Protein AF-A0A7S3Z6R1-F1 (afdb_monomer)

Nearest PDB structures (foldseek):
  6mok-assembly1_A-2  TM=9.493E-01  e=3.719E-07  synthetic construct
  1awc-assembly1_B  TM=8.906E-01  e=3.719E-07  Mus musculus
  5y4f-assembly1_A  TM=9.214E-01  e=1.696E-06  Homo sapiens
  6fpa-assembly1_A  TM=7.314E-01  e=9.445E-08  synthetic construct
  6moe-assembly2_B  TM=7.251E-01  e=9.918E-08  synthetic construct

Radius of gyration: 21.95 Å; Cα contacts (8 Å, |Δi|>4): 228; chains: 1; bounding box: 54×91×52 Å

Foldseek 3Di:
DDDDPPPDPPPPPPVQDLLSVLLVCLLVLVLVVNLVSCVVPVVSLADADPQQDGSLLNNLLNLNLSSNVSSVVSVRDQCRATPQGDGSLLSNQLNVSLSNNLVSVVSPHDQCRAGNVRDGSLNNHPDPRSNCSSVVSVVVVVPPPPPDDDDDDDDDD

InterPro domains:
  IPR002110 Ankyrin repeat [PF12796] (45-115)
  IPR002110 Ankyrin repeat [PR01415] (52-67)
  IPR002110 Ankyrin repeat [PR01415] (100-114)
  IPR002110 Ankyrin repeat [PS50088] (51-83)
  IPR002110 Ankyrin repeat [PS50088] (84-116)
  IPR002110 Ankyrin repeat [SM00248] (51-80)
  IPR002110 Ankyrin repeat [SM00248] (84-113)
  IPR036770 Ankyrin repeat-containing domain superfamily [G3DSA:1.25.40.20] (17-152)
  IPR036770 Ankyrin repeat-containing domain superfamily [SSF48403] (35-127)

Organism: NCBI:txid91324

Mean predicted aligned error: 11.68 Å

Structure (mmCIF, N/CA/C/O backbone):
data_AF-A0A7S3Z6R1-F1
#
_entry.id   AF-A0A7S3Z6R1-F1
#
loop_
_atom_site.group_PDB
_atom_site.id
_atom_site.type_symbol
_atom_site.label_atom_id
_atom_site.label_alt_id
_atom_site.label_comp_id
_atom_site.label_asym_id
_atom_site.label_entity_id
_atom_site.label_seq_id
_atom_site.pdbx_PDB_ins_code
_atom_site.Cartn_x
_atom_site.Cartn_y
_atom_site.Cartn_z
_atom_site.occupancy
_atom_site.B_iso_or_equiv
_atom_site.auth_seq_id
_atom_site.auth_comp_id
_atom_site.auth_asym_id
_atom_site.auth_atom_id
_atom_site.pdbx_PDB_model_num
ATOM 1 N N . ALA A 1 1 ? 31.152 42.045 11.353 1.00 38.72 1 ALA A N 1
ATOM 2 C CA . ALA A 1 1 ? 29.816 41.703 11.890 1.00 38.72 1 ALA A CA 1
ATOM 3 C C . ALA A 1 1 ? 29.234 40.550 11.060 1.00 38.72 1 ALA A C 1
ATOM 5 O O . ALA A 1 1 ? 29.631 40.436 9.908 1.00 38.72 1 ALA A O 1
ATOM 6 N N . PRO A 1 2 ? 28.439 39.645 11.654 1.00 49.38 2 PRO A N 1
ATOM 7 C CA . PRO A 1 2 ? 28.658 38.195 11.582 1.00 49.38 2 PRO A CA 1
ATOM 8 C C . PRO A 1 2 ? 27.683 37.442 10.657 1.00 49.38 2 PRO A C 1
ATOM 10 O O . PRO A 1 2 ? 26.566 37.893 10.434 1.00 49.38 2 PRO A O 1
ATOM 13 N N . LEU A 1 3 ? 28.069 36.242 10.210 1.00 40.84 3 LEU A N 1
ATOM 14 C CA . LEU A 1 3 ? 27.140 35.194 9.767 1.00 40.84 3 LEU A CA 1
ATOM 15 C C . LEU A 1 3 ? 27.305 34.003 10.713 1.00 40.84 3 LEU A C 1
ATOM 17 O O . LEU A 1 3 ? 28.142 33.126 10.511 1.00 40.84 3 LEU A O 1
ATOM 21 N N . GLY A 1 4 ? 26.551 34.034 11.811 1.00 43.25 4 GLY A N 1
ATOM 22 C CA . GLY A 1 4 ? 26.452 32.920 12.744 1.00 43.25 4 GLY A CA 1
ATOM 23 C C . GLY A 1 4 ? 25.598 31.810 12.139 1.00 43.25 4 GLY A C 1
ATOM 24 O O . GLY A 1 4 ? 24.382 31.948 12.043 1.00 43.25 4 GLY A O 1
ATOM 25 N N . LEU A 1 5 ? 26.235 30.705 11.749 1.00 43.41 5 LEU A N 1
ATOM 26 C CA . LEU A 1 5 ? 25.582 29.417 11.517 1.00 43.41 5 LEU A CA 1
ATOM 27 C C . LEU A 1 5 ? 25.092 28.869 12.864 1.00 43.41 5 LEU A C 1
ATOM 29 O O . LEU A 1 5 ? 25.789 28.131 13.554 1.00 43.41 5 LEU A O 1
ATOM 33 N N . GLY A 1 6 ? 23.885 29.271 13.255 1.00 40.28 6 GLY A N 1
ATOM 34 C CA . GLY A 1 6 ? 23.154 28.639 14.344 1.00 40.28 6 GLY A CA 1
ATOM 35 C C . GLY A 1 6 ? 22.566 27.313 13.869 1.00 40.28 6 GLY A C 1
ATOM 36 O O . GLY A 1 6 ? 21.505 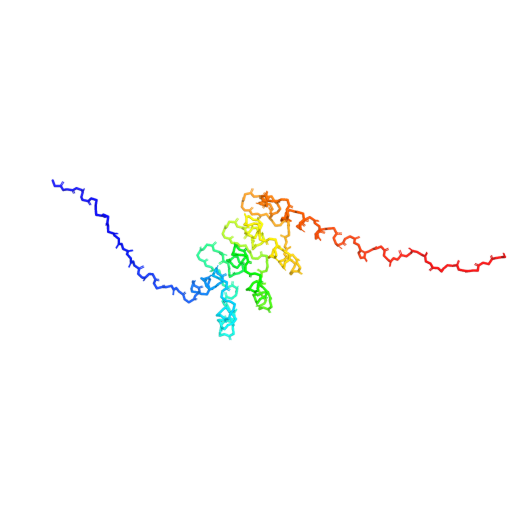27.295 13.251 1.00 40.28 6 GLY A O 1
ATOM 37 N N . PHE A 1 7 ? 23.235 26.201 14.176 1.00 43.81 7 PHE A N 1
ATOM 38 C CA . PHE A 1 7 ? 22.630 24.866 14.163 1.00 43.81 7 PHE A CA 1
ATOM 39 C C . PHE A 1 7 ? 21.642 24.776 15.339 1.00 43.81 7 PHE A C 1
ATOM 41 O O . PHE A 1 7 ? 21.938 24.247 16.407 1.00 43.81 7 PHE A O 1
ATOM 48 N N . GLY A 1 8 ? 20.469 25.382 15.169 1.00 37.25 8 GLY A N 1
ATOM 49 C CA . GLY A 1 8 ? 19.351 25.238 16.089 1.00 37.25 8 GLY A CA 1
ATOM 50 C C . GLY A 1 8 ? 18.619 23.935 15.798 1.00 37.25 8 GLY A C 1
ATOM 51 O O . GLY A 1 8 ? 17.875 23.850 14.824 1.00 37.25 8 GLY A O 1
ATOM 52 N N . MET A 1 9 ? 18.816 22.926 16.649 1.00 47.94 9 MET A N 1
ATOM 53 C CA . MET A 1 9 ? 17.895 21.797 16.792 1.00 47.94 9 MET A CA 1
ATOM 54 C C . MET A 1 9 ? 16.506 22.335 17.160 1.00 47.94 9 MET A C 1
ATOM 56 O O . MET A 1 9 ? 16.171 22.483 18.332 1.00 47.94 9 MET A O 1
ATOM 60 N N . ALA A 1 10 ? 15.675 22.627 16.164 1.00 41.94 10 ALA A N 1
ATOM 61 C CA . ALA A 1 10 ? 14.246 22.771 16.376 1.00 41.94 10 ALA A CA 1
ATOM 62 C C . ALA A 1 10 ? 13.645 21.363 16.426 1.00 41.94 10 ALA A C 1
ATOM 64 O O . ALA A 1 10 ? 13.130 20.850 15.432 1.00 41.94 10 ALA A O 1
ATOM 65 N N . SER A 1 11 ? 13.718 20.738 17.605 1.00 50.09 11 SER A N 1
ATOM 66 C CA . SER A 1 11 ? 12.824 19.644 17.995 1.00 50.09 11 SER A CA 1
ATOM 67 C C . SER A 1 11 ? 11.418 20.230 18.152 1.00 50.09 11 SER A C 1
ATOM 69 O O . SER A 1 11 ? 10.900 20.394 19.250 1.00 50.09 11 SER A O 1
ATOM 71 N N . GLY A 1 12 ? 10.848 20.680 17.036 1.00 44.44 12 GLY A N 1
ATOM 72 C CA . GLY A 1 12 ? 9.476 21.130 16.969 1.00 44.44 12 GLY A CA 1
ATOM 73 C C . GLY A 1 12 ? 8.606 19.896 17.058 1.00 44.44 12 GLY A C 1
ATOM 74 O O . GLY A 1 12 ? 8.621 19.067 16.148 1.00 44.44 12 GLY A O 1
ATOM 75 N N . GLU A 1 13 ? 7.851 19.776 18.142 1.00 45.53 13 GLU A N 1
ATOM 76 C CA . GLU A 1 13 ? 6.680 18.914 18.204 1.00 45.53 13 GLU A CA 1
ATOM 77 C C . GLU A 1 13 ? 5.728 19.361 17.086 1.00 45.53 13 GLU A C 1
ATOM 79 O O . GLU A 1 13 ? 4.852 20.209 17.269 1.00 45.53 13 GLU A O 1
ATOM 84 N N . LYS A 1 14 ? 5.938 18.858 15.865 1.00 55.91 14 LYS A N 1
ATOM 85 C CA . LYS A 1 14 ? 4.958 18.988 14.794 1.00 55.91 14 LYS A CA 1
ATOM 86 C C . LYS A 1 14 ? 3.719 18.293 15.329 1.00 55.91 14 LYS A C 1
ATOM 88 O O . LYS A 1 14 ? 3.701 17.068 15.399 1.00 55.91 14 LYS A O 1
ATOM 93 N N . LYS A 1 15 ? 2.711 19.065 15.745 1.00 55.22 15 LYS A N 1
ATOM 94 C CA . LYS A 1 15 ? 1.384 18.537 16.065 1.00 55.22 15 LYS A CA 1
ATOM 95 C C . LYS A 1 15 ? 0.927 17.735 14.855 1.00 55.22 15 LYS A C 1
ATOM 97 O O . LYS A 1 15 ? 0.545 18.305 13.834 1.00 55.22 15 LYS A O 1
ATOM 102 N N . LEU A 1 16 ? 1.056 16.418 14.955 1.00 62.16 16 LEU A N 1
ATOM 103 C CA . LEU A 1 16 ? 0.663 15.506 13.902 1.00 62.16 16 LEU A CA 1
ATOM 104 C C . LEU A 1 16 ? -0.844 15.672 13.729 1.00 62.16 16 LEU A C 1
ATOM 106 O O . LEU A 1 16 ? -1.603 15.572 14.696 1.00 62.16 16 LEU A O 1
ATOM 110 N N . THR A 1 17 ? -1.280 15.980 12.511 1.00 80.75 17 THR A N 1
ATOM 111 C CA . THR A 1 17 ? -2.712 16.036 12.218 1.00 80.75 17 THR A CA 1
ATOM 112 C C . THR A 1 17 ? -3.335 14.667 12.526 1.00 80.75 17 THR A C 1
ATOM 114 O O . THR A 1 17 ? -2.639 13.652 12.426 1.00 80.75 17 THR A O 1
ATOM 117 N N . PRO A 1 18 ? -4.632 14.587 12.878 1.00 82.12 18 PRO A N 1
ATOM 118 C CA . PRO A 1 18 ? -5.285 13.301 13.142 1.00 82.12 18 PRO A CA 1
ATOM 119 C C . PRO A 1 18 ? -5.077 12.283 12.008 1.00 82.12 18 PRO A C 1
ATOM 121 O O . PRO A 1 18 ? -4.820 11.109 12.261 1.00 82.12 18 PRO A O 1
ATOM 124 N N . LEU A 1 19 ? -5.071 12.761 10.757 1.00 85.12 19 LEU A N 1
ATOM 125 C CA . LEU A 1 19 ? -4.755 11.960 9.575 1.00 85.12 19 LEU A CA 1
ATOM 126 C C . LEU A 1 19 ? -3.292 11.493 9.540 1.00 85.12 19 LEU A C 1
ATOM 128 O O . LEU A 1 19 ? -3.019 10.337 9.235 1.00 85.12 19 LEU A O 1
ATOM 132 N N . ALA A 1 20 ? -2.337 12.370 9.854 1.00 84.81 20 ALA A N 1
ATOM 133 C CA . ALA A 1 20 ? -0.927 11.993 9.887 1.00 84.81 20 ALA A CA 1
ATOM 134 C C . ALA A 1 20 ? -0.631 10.974 11.001 1.00 84.81 20 ALA A C 1
ATOM 136 O O . ALA A 1 20 ? 0.156 10.057 10.782 1.00 84.81 20 ALA A O 1
ATOM 137 N N . LYS A 1 21 ? -1.325 11.065 12.144 1.00 86.50 21 LYS A N 1
ATOM 138 C CA . LYS A 1 21 ? -1.268 10.050 13.208 1.00 86.50 21 LYS A CA 1
ATOM 139 C C . LYS A 1 21 ? -1.817 8.703 12.740 1.00 86.50 21 LYS A C 1
ATOM 141 O O . LYS A 1 21 ? -1.189 7.675 12.962 1.00 86.50 21 LYS A O 1
ATOM 146 N N . PHE A 1 22 ? -2.931 8.711 12.011 1.00 89.19 22 PHE A N 1
ATOM 147 C CA . PHE A 1 22 ? -3.477 7.496 11.408 1.00 89.19 22 PHE A CA 1
ATOM 148 C C . PHE A 1 22 ? -2.520 6.851 10.389 1.00 89.19 22 PHE A C 1
ATOM 150 O O . PHE A 1 22 ? -2.314 5.637 10.400 1.00 89.19 22 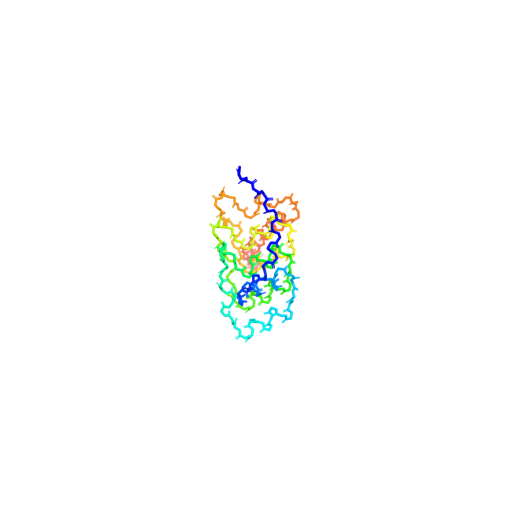PHE A O 1
ATOM 157 N N . HIS A 1 23 ? -1.868 7.649 9.541 1.00 88.88 23 HIS A N 1
ATOM 158 C CA . HIS A 1 23 ? -0.841 7.139 8.629 1.00 88.88 23 HIS A CA 1
ATOM 159 C C . HIS A 1 23 ? 0.379 6.571 9.366 1.00 88.88 23 HIS A C 1
ATOM 161 O O . HIS A 1 23 ? 0.945 5.567 8.927 1.00 88.88 23 HIS A O 1
ATOM 167 N N . GLU A 1 24 ? 0.777 7.171 10.491 1.00 86.88 24 GLU A N 1
ATOM 168 C CA . GLU A 1 24 ? 1.845 6.636 11.340 1.00 86.88 24 GLU A CA 1
ATOM 169 C C . GLU A 1 24 ? 1.480 5.246 11.876 1.00 86.88 24 GLU A C 1
ATOM 171 O O . GLU A 1 24 ? 2.292 4.325 11.782 1.00 86.88 24 GLU A O 1
ATOM 176 N N . PHE A 1 25 ? 0.243 5.057 12.346 1.00 89.44 25 PHE A N 1
ATOM 177 C CA . PHE A 1 25 ? -0.260 3.753 12.785 1.00 89.44 25 PHE A CA 1
ATOM 178 C C . PHE A 1 25 ? -0.163 2.700 11.676 1.00 89.44 25 PHE A C 1
ATOM 180 O O . PHE A 1 25 ? 0.368 1.608 11.892 1.00 89.44 25 PHE A O 1
ATOM 187 N N . CYS A 1 26 ? -0.562 3.068 10.455 1.00 89.19 26 CYS A N 1
ATOM 188 C CA . CYS A 1 26 ? -0.449 2.199 9.283 1.00 89.19 26 CYS A CA 1
ATOM 189 C C . CYS A 1 26 ? 1.008 1.877 8.922 1.00 89.19 26 CYS A C 1
ATOM 191 O O . CYS A 1 26 ? 1.309 0.768 8.491 1.00 89.19 26 CYS A O 1
ATOM 193 N N . THR A 1 27 ? 1.923 2.829 9.119 1.00 88.31 27 THR A N 1
ATOM 194 C CA . THR A 1 27 ? 3.362 2.654 8.862 1.00 88.31 27 THR A CA 1
ATOM 195 C C . THR A 1 27 ? 4.015 1.740 9.898 1.00 88.31 27 THR A C 1
ATOM 197 O O . THR A 1 27 ? 4.898 0.947 9.568 1.00 88.31 27 THR A O 1
ATOM 200 N N . ARG A 1 28 ? 3.587 1.842 11.159 1.00 87.69 28 ARG A N 1
ATOM 201 C CA . ARG A 1 28 ? 4.098 1.042 12.279 1.00 87.69 28 ARG A CA 1
ATOM 202 C C . ARG A 1 28 ? 3.501 -0.361 12.331 1.00 87.69 28 ARG A C 1
ATOM 204 O O . ARG A 1 28 ? 4.132 -1.242 12.904 1.00 87.69 28 ARG A O 1
ATOM 211 N N . GLY A 1 29 ? 2.337 -0.565 11.720 1.00 88.00 29 GLY A N 1
ATOM 212 C CA . GLY A 1 29 ? 1.675 -1.866 11.677 1.00 88.00 29 GLY A CA 1
ATOM 213 C C . GLY A 1 29 ? 0.842 -2.177 12.917 1.00 88.00 29 GLY A C 1
ATOM 214 O O . GLY A 1 29 ? 0.642 -3.347 13.212 1.00 88.00 29 GLY A O 1
ATOM 215 N N . VAL A 1 30 ? 0.394 -1.155 13.654 1.00 89.75 30 VAL A N 1
ATOM 216 C CA . VAL A 1 30 ? -0.447 -1.325 14.852 1.00 89.75 30 VAL A CA 1
ATOM 217 C C . VAL A 1 30 ? -1.905 -1.557 14.443 1.00 89.75 30 VAL A C 1
ATOM 219 O O . VAL A 1 30 ? -2.689 -0.626 14.286 1.00 89.75 30 VAL A O 1
ATOM 222 N N . ASP A 1 31 ? -2.257 -2.820 14.222 1.00 89.88 31 ASP A N 1
ATOM 223 C CA . ASP A 1 31 ? -3.559 -3.276 13.731 1.00 89.88 31 ASP A CA 1
ATOM 224 C C . ASP A 1 31 ? -4.734 -2.831 14.614 1.00 89.88 31 ASP A C 1
ATOM 226 O O . ASP A 1 31 ? -5.719 -2.309 14.086 1.00 89.88 31 ASP A O 1
ATOM 230 N N . ASP A 1 32 ? -4.603 -2.932 15.937 1.00 89.38 32 ASP A N 1
ATOM 231 C CA . ASP A 1 32 ? -5.659 -2.536 16.880 1.00 89.38 32 ASP A CA 1
ATOM 232 C C . ASP A 1 32 ? -5.987 -1.036 16.803 1.00 89.38 32 ASP A C 1
ATOM 234 O O . ASP A 1 32 ? -7.155 -0.640 16.765 1.00 89.38 32 ASP A O 1
ATOM 238 N N . GLU A 1 33 ? -4.959 -0.182 16.741 1.00 88.44 33 GLU A N 1
ATOM 239 C CA . GLU A 1 33 ? -5.137 1.272 16.664 1.00 88.44 33 GLU A CA 1
ATOM 240 C C . GLU A 1 33 ? -5.673 1.703 15.298 1.00 88.44 33 GLU A C 1
ATOM 242 O O . GLU A 1 33 ? -6.505 2.610 15.225 1.00 88.44 33 GLU A O 1
ATOM 247 N N . VAL A 1 34 ? -5.254 1.034 14.218 1.00 89.25 34 VAL A N 1
A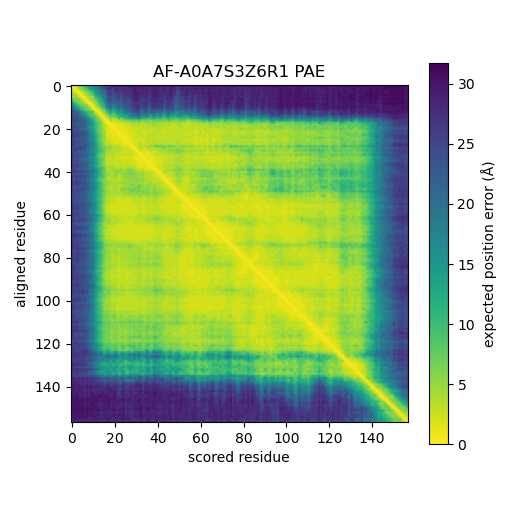TOM 248 C CA . VAL A 1 34 ? -5.808 1.271 12.880 1.00 89.25 34 VAL A CA 1
ATOM 249 C C . VAL A 1 34 ? -7.289 0.902 12.849 1.00 89.25 34 VAL A C 1
ATOM 251 O O . VAL A 1 34 ? -8.105 1.718 12.424 1.00 89.25 34 VAL A O 1
ATOM 254 N N . ALA A 1 35 ? -7.663 -0.279 13.346 1.00 89.81 35 ALA A N 1
ATOM 255 C CA . ALA A 1 35 ? -9.058 -0.711 13.388 1.00 89.81 35 ALA A CA 1
ATOM 256 C C . ALA A 1 35 ? -9.921 0.224 14.251 1.00 89.81 35 ALA A C 1
ATOM 258 O O . ALA A 1 35 ? -11.016 0.617 13.841 1.00 89.81 35 ALA A O 1
ATOM 259 N N . ALA A 1 36 ? -9.421 0.635 15.420 1.00 89.62 36 ALA A N 1
ATOM 260 C CA . ALA A 1 36 ? -10.111 1.579 16.294 1.00 89.62 36 ALA A CA 1
ATOM 261 C C . ALA A 1 36 ? -10.290 2.955 15.632 1.00 89.62 36 ALA A C 1
ATOM 263 O O . ALA A 1 36 ? -11.376 3.536 15.705 1.00 89.62 36 ALA A O 1
ATOM 264 N N . ALA A 1 37 ? -9.257 3.460 14.952 1.00 88.44 37 ALA A N 1
ATOM 265 C CA . ALA A 1 37 ? -9.320 4.731 14.242 1.00 88.44 37 ALA A CA 1
ATOM 266 C C . ALA A 1 37 ? -10.330 4.694 13.086 1.00 88.44 37 ALA A C 1
ATOM 268 O O . ALA A 1 37 ? -11.113 5.629 12.953 1.00 88.44 37 ALA A O 1
ATOM 269 N N . ILE A 1 38 ? -10.381 3.607 12.310 1.00 89.00 38 ILE A N 1
ATOM 270 C CA . ILE A 1 38 ? -11.363 3.432 11.227 1.00 89.00 38 ILE A CA 1
ATOM 271 C C . ILE A 1 38 ? -12.785 3.313 11.779 1.00 89.00 38 ILE A C 1
ATOM 273 O O . ILE A 1 38 ? -13.719 3.886 11.221 1.00 89.00 38 ILE A O 1
ATOM 277 N N . LYS A 1 39 ? -12.962 2.594 12.894 1.00 87.31 39 LYS A N 1
ATOM 278 C CA . LYS A 1 39 ? -14.261 2.475 13.566 1.00 87.31 39 LYS A CA 1
ATOM 279 C C . LYS A 1 39 ? -14.767 3.828 14.079 1.00 87.31 39 LYS A C 1
ATOM 281 O O . LYS A 1 39 ? -15.976 4.040 14.118 1.00 87.31 39 LYS A O 1
ATOM 286 N N . GLY A 1 40 ? -13.859 4.720 14.480 1.00 86.56 40 GLY A N 1
ATOM 287 C CA . GLY A 1 40 ? -14.180 6.090 14.881 1.00 86.56 40 GLY A CA 1
ATOM 288 C C . GLY A 1 40 ? -14.422 7.038 13.701 1.00 86.56 40 GLY A C 1
ATOM 289 O O . GLY A 1 40 ? -15.383 7.802 13.723 1.00 86.56 40 GLY A O 1
ATOM 290 N N . ASP A 1 41 ? -13.570 6.987 12.675 1.00 85.62 41 ASP A N 1
ATOM 291 C CA . ASP A 1 41 ? -13.666 7.797 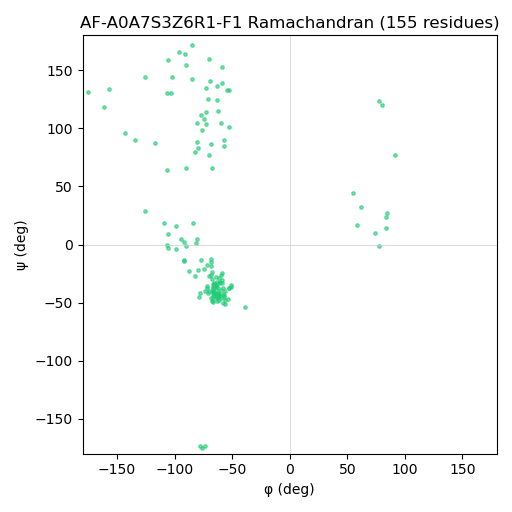11.457 1.00 85.62 41 ASP A CA 1
ATOM 292 C C . ASP A 1 41 ? -13.239 6.978 10.225 1.00 85.62 41 ASP A C 1
ATOM 294 O O . ASP A 1 41 ? -12.061 6.893 9.867 1.00 85.62 41 ASP A O 1
ATOM 298 N N . SER A 1 42 ? -14.219 6.403 9.526 1.00 85.38 42 SER A N 1
ATOM 299 C CA . SER A 1 42 ? -13.975 5.602 8.321 1.00 85.38 42 SER A CA 1
ATOM 300 C C . SER A 1 42 ? -13.479 6.434 7.136 1.00 85.38 42 SER A C 1
ATOM 302 O O . SER A 1 42 ? -12.851 5.896 6.223 1.00 85.38 42 SER A O 1
ATOM 304 N N . SER A 1 43 ? -13.675 7.759 7.156 1.00 86.88 43 SER A N 1
ATOM 305 C CA . SER A 1 43 ? -13.184 8.647 6.096 1.00 86.88 43 SER A CA 1
ATOM 306 C C . SER A 1 43 ? -11.656 8.749 6.067 1.00 86.88 43 SER A C 1
ATOM 308 O O . SER A 1 43 ? -11.085 9.204 5.078 1.00 86.88 43 SER A O 1
ATOM 310 N N . LEU A 1 44 ? -10.966 8.319 7.130 1.00 85.12 44 LEU A N 1
ATOM 311 C CA . LEU A 1 44 ? -9.503 8.283 7.184 1.00 85.12 44 LEU A CA 1
ATOM 312 C C . LEU A 1 44 ? -8.897 7.317 6.162 1.00 85.12 44 LEU A C 1
ATOM 314 O O . LEU A 1 44 ? -7.785 7.549 5.697 1.00 85.12 44 LEU A O 1
ATOM 318 N N . VAL A 1 45 ? -9.632 6.269 5.783 1.00 85.81 45 VAL A N 1
ATOM 319 C CA . VAL A 1 45 ? -9.166 5.243 4.841 1.00 85.81 45 VAL A CA 1
ATOM 320 C C . VAL A 1 45 ? -8.975 5.815 3.433 1.00 85.81 45 VAL A C 1
ATOM 322 O O . VAL A 1 45 ? -8.023 5.452 2.741 1.00 85.81 45 VAL A O 1
ATOM 325 N N . THR A 1 46 ? -9.849 6.736 3.018 1.00 86.06 46 THR A N 1
ATOM 326 C CA . THR A 1 46 ? -9.824 7.349 1.679 1.00 86.06 46 THR A CA 1
ATOM 327 C C . THR A 1 46 ? -9.017 8.644 1.622 1.00 86.06 46 THR A C 1
ATOM 329 O O . THR A 1 46 ? -8.685 9.125 0.540 1.00 86.06 46 THR A O 1
ATOM 332 N N . LYS A 1 47 ? -8.685 9.234 2.775 1.00 88.06 47 LYS A N 1
ATOM 333 C CA . LYS A 1 47 ? -7.909 10.473 2.841 1.00 88.06 47 LYS A CA 1
ATOM 334 C C . LYS A 1 47 ? -6.445 10.214 2.486 1.00 88.06 47 LYS A C 1
ATOM 336 O O . LYS A 1 47 ? -5.802 9.300 2.995 1.00 88.06 47 LYS A O 1
ATOM 341 N N . SER A 1 48 ? -5.896 11.083 1.646 1.00 88.31 48 SER A N 1
ATOM 342 C CA . SER A 1 48 ? -4.481 11.086 1.285 1.00 88.31 48 SER A CA 1
ATOM 343 C C . SER A 1 48 ? -3.718 12.178 2.032 1.00 88.31 48 SER A C 1
ATOM 345 O O . SER A 1 48 ? -4.230 13.280 2.232 1.00 88.31 48 SER A O 1
ATOM 347 N N . GLY A 1 49 ? -2.471 11.901 2.412 1.00 84.44 49 GLY A N 1
ATOM 348 C CA . GLY A 1 49 ? -1.576 12.898 3.003 1.00 84.44 49 GLY A CA 1
ATOM 349 C C . GLY A 1 49 ? -1.045 13.910 1.980 1.00 84.44 49 GLY A C 1
ATOM 350 O O . GLY A 1 49 ? -1.397 13.887 0.803 1.00 84.44 49 GLY A O 1
ATOM 351 N N . GLU A 1 50 ? -0.112 14.763 2.408 1.00 81.75 50 GLU A N 1
ATOM 352 C CA . GLU A 1 50 ? 0.482 15.814 1.561 1.00 81.75 50 GLU A CA 1
ATOM 353 C C . GLU A 1 50 ? 1.183 15.279 0.302 1.00 81.75 50 GLU A C 1
ATOM 355 O O . GLU A 1 50 ? 1.304 15.995 -0.691 1.00 81.75 50 GLU A O 1
ATOM 360 N N . LEU A 1 51 ? 1.627 14.021 0.316 1.00 84.50 51 LEU A N 1
ATOM 361 C CA . LEU A 1 51 ? 2.260 13.347 -0.822 1.00 84.50 51 LEU A CA 1
ATOM 362 C C . LEU A 1 51 ? 1.264 12.574 -1.705 1.00 84.50 51 LEU A C 1
ATOM 364 O O . LEU A 1 51 ? 1.671 11.911 -2.654 1.00 84.50 51 LEU A O 1
ATOM 368 N N . GLY A 1 52 ? -0.035 12.626 -1.404 1.00 88.44 52 GLY A N 1
ATOM 369 C CA . GLY A 1 52 ? -1.051 11.801 -2.065 1.00 88.44 52 GLY A CA 1
ATOM 370 C C . GLY A 1 52 ? -1.089 10.349 -1.568 1.00 88.44 52 GLY A C 1
ATOM 371 O O . GLY A 1 52 ? -1.935 9.581 -2.001 1.00 88.44 52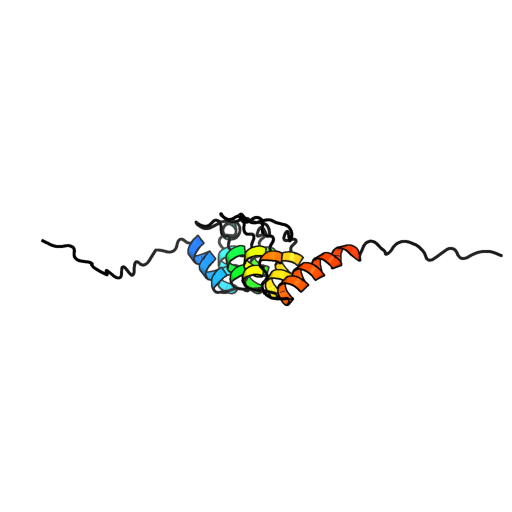 GLY A O 1
ATOM 372 N N . ASN A 1 53 ? -0.213 9.965 -0.634 1.00 89.75 53 ASN A N 1
ATOM 373 C CA . ASN A 1 53 ? -0.220 8.625 -0.049 1.00 89.75 53 ASN A CA 1
ATOM 374 C C . ASN A 1 53 ? -1.432 8.446 0.870 1.00 89.75 53 ASN A C 1
ATOM 376 O O . ASN A 1 53 ? -1.615 9.222 1.813 1.00 89.75 53 ASN A O 1
ATOM 380 N N . THR A 1 54 ? -2.213 7.403 0.611 1.00 92.12 54 THR A N 1
ATOM 381 C CA . THR A 1 54 ? -3.291 6.920 1.488 1.00 92.12 54 THR A CA 1
ATOM 382 C C . THR A 1 54 ? -2.741 5.981 2.565 1.00 92.12 54 THR A C 1
ATOM 384 O O . THR A 1 54 ? -1.586 5.549 2.507 1.00 92.12 54 THR A O 1
ATOM 387 N N . ALA A 1 55 ? -3.572 5.601 3.533 1.00 91.25 55 ALA A N 1
ATOM 388 C CA . ALA A 1 55 ? -3.225 4.584 4.526 1.00 91.25 55 ALA A CA 1
ATOM 389 C C . ALA A 1 55 ? -2.732 3.268 3.897 1.00 91.25 55 ALA A C 1
ATOM 391 O O . ALA A 1 55 ? -1.765 2.672 4.377 1.00 91.25 55 ALA A O 1
ATOM 392 N N . LEU A 1 56 ? -3.332 2.867 2.770 1.00 92.75 56 LEU A N 1
ATOM 393 C CA . LEU A 1 56 ? -2.969 1.643 2.060 1.00 92.75 56 LEU A CA 1
ATOM 394 C C . LEU A 1 56 ? -1.558 1.716 1.460 1.00 92.75 56 LEU A C 1
ATOM 396 O O . LEU A 1 56 ? -0.843 0.719 1.492 1.00 92.75 56 LEU A O 1
ATOM 400 N N . HIS A 1 57 ? -1.105 2.890 1.006 1.00 92.81 57 HIS A N 1
ATOM 401 C CA . HIS A 1 57 ? 0.280 3.097 0.560 1.00 92.81 57 HIS A CA 1
ATOM 402 C C . HIS A 1 57 ? 1.281 2.840 1.693 1.00 92.81 57 HIS A C 1
ATOM 404 O O . HIS A 1 57 ? 2.252 2.100 1.524 1.00 92.81 57 HIS A O 1
ATOM 410 N N . TRP A 1 58 ? 1.022 3.416 2.870 1.00 92.06 58 TRP A N 1
ATOM 411 C CA . TRP A 1 58 ? 1.900 3.288 4.034 1.00 92.06 58 TRP A CA 1
ATOM 412 C C . TRP A 1 58 ? 1.943 1.860 4.577 1.00 92.06 58 TRP A C 1
ATOM 414 O O . TRP A 1 58 ? 3.032 1.318 4.778 1.00 92.06 58 TRP A O 1
ATOM 424 N N . ALA A 1 59 ? 0.779 1.224 4.735 1.00 92.81 59 ALA A N 1
ATOM 425 C CA . ALA A 1 59 ? 0.685 -0.176 5.147 1.00 92.81 59 ALA A CA 1
ATOM 426 C C . ALA A 1 59 ? 1.409 -1.102 4.154 1.00 92.81 59 ALA A C 1
ATOM 428 O O . ALA A 1 59 ? 2.130 -2.021 4.559 1.00 92.81 59 ALA A O 1
ATOM 429 N N . SER A 1 60 ? 1.292 -0.803 2.855 1.00 92.38 60 SER A N 1
ATOM 430 C CA . SER A 1 60 ? 1.920 -1.586 1.792 1.00 92.38 60 SER A CA 1
ATOM 431 C C . SER A 1 60 ? 3.432 -1.438 1.742 1.00 92.38 60 SER A C 1
ATOM 433 O O . SER A 1 60 ? 4.140 -2.435 1.632 1.00 92.38 60 SER A O 1
ATOM 435 N N . SER A 1 61 ? 3.950 -0.221 1.919 1.00 90.50 61 SER A N 1
ATOM 436 C CA . SER A 1 61 ? 5.390 0.001 2.077 1.00 90.50 61 SER A CA 1
ATOM 437 C C . SER A 1 61 ? 5.933 -0.691 3.339 1.00 90.50 61 SER A C 1
ATOM 439 O O . SER A 1 61 ? 7.052 -1.216 3.338 1.00 90.50 61 SER A O 1
ATOM 441 N N . GLY A 1 62 ? 5.152 -0.693 4.424 1.00 87.44 62 GLY A N 1
ATOM 442 C CA . GLY A 1 62 ? 5.504 -1.338 5.690 1.00 87.44 62 GLY A CA 1
ATOM 443 C C . GLY A 1 62 ? 5.552 -2.866 5.611 1.00 87.44 62 GLY A C 1
ATOM 444 O O . GLY A 1 62 ? 6.369 -3.479 6.292 1.00 87.44 62 GLY A O 1
ATOM 445 N N . GLY A 1 63 ? 4.758 -3.479 4.728 1.00 89.31 63 GLY A N 1
ATOM 446 C CA . GLY A 1 63 ? 4.595 -4.936 4.666 1.00 89.31 63 GLY A CA 1
ATOM 447 C C . GLY A 1 63 ? 3.567 -5.478 5.667 1.00 89.31 63 GLY A C 1
ATOM 448 O O . GLY A 1 63 ? 3.514 -6.683 5.917 1.00 89.31 63 GLY A O 1
ATOM 449 N N . HIS A 1 64 ? 2.743 -4.600 6.244 1.00 92.31 64 HIS A N 1
ATOM 450 C CA . HIS A 1 64 ? 1.835 -4.923 7.344 1.00 92.31 64 HIS A CA 1
ATOM 451 C C . HIS A 1 64 ? 0.545 -5.549 6.830 1.00 92.31 64 HIS A C 1
ATOM 453 O O . HIS A 1 64 ? -0.490 -4.9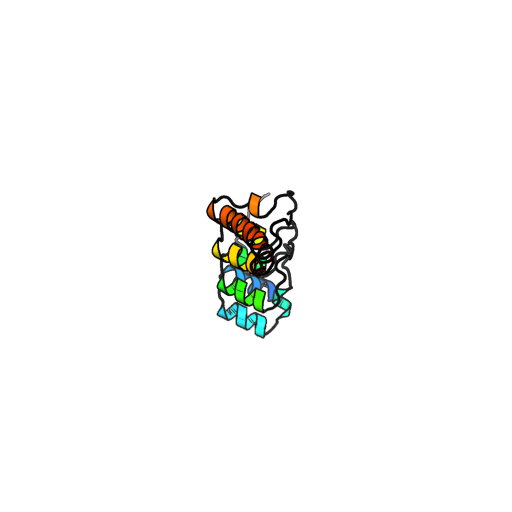01 6.714 1.00 92.31 64 HIS A O 1
ATOM 459 N N . SER A 1 65 ? 0.618 -6.840 6.522 1.00 92.06 65 SER A N 1
ATOM 460 C CA . SER A 1 65 ? -0.450 -7.590 5.848 1.00 92.06 65 SER A CA 1
ATOM 461 C C . SER A 1 65 ? -1.799 -7.522 6.578 1.00 92.06 65 SER A C 1
ATOM 463 O O . SER A 1 65 ? -2.820 -7.310 5.939 1.00 92.06 65 SER A O 1
ATOM 465 N N . LYS A 1 66 ? -1.809 -7.600 7.916 1.00 92.62 66 LYS A N 1
ATOM 466 C CA . LYS A 1 66 ? -3.042 -7.455 8.714 1.00 92.62 66 LYS A CA 1
ATOM 467 C C . LYS A 1 66 ? -3.683 -6.076 8.563 1.00 92.62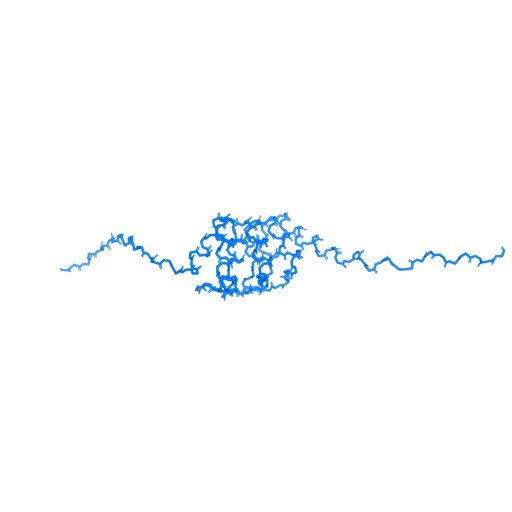 66 LYS A C 1
ATOM 469 O O . LYS A 1 66 ? -4.888 -5.974 8.367 1.00 92.62 66 LYS A O 1
ATOM 474 N N . VAL A 1 67 ? -2.871 -5.019 8.629 1.00 92.81 67 VAL A N 1
ATOM 475 C CA . VAL A 1 67 ? -3.332 -3.636 8.444 1.00 92.81 67 VAL A CA 1
ATOM 476 C C . VAL A 1 67 ? -3.893 -3.451 7.037 1.00 92.81 67 VAL A C 1
ATOM 478 O O . VAL A 1 67 ? -4.935 -2.827 6.876 1.00 92.81 67 VAL A O 1
ATOM 481 N N . VAL A 1 68 ? -3.240 -4.032 6.027 1.00 92.81 68 VAL A N 1
ATOM 482 C CA . VAL A 1 68 ? -3.746 -4.044 4.649 1.00 92.81 68 VAL A CA 1
ATOM 483 C C . VAL A 1 68 ? -5.123 -4.702 4.593 1.00 92.81 68 VAL A C 1
ATOM 485 O O . VAL A 1 68 ? -6.044 -4.072 4.093 1.00 92.81 68 VAL A O 1
ATOM 488 N N . THR A 1 69 ? -5.307 -5.894 5.169 1.00 92.44 69 THR A N 1
ATOM 489 C CA . THR A 1 69 ? -6.622 -6.558 5.224 1.00 92.44 69 THR A CA 1
ATOM 490 C C . THR A 1 69 ? -7.687 -5.677 5.881 1.00 92.44 69 THR A C 1
ATOM 492 O O . THR A 1 69 ? -8.737 -5.464 5.287 1.00 92.44 69 THR A O 1
ATOM 495 N N . ILE A 1 70 ? -7.393 -5.077 7.039 1.00 92.06 70 ILE A N 1
ATOM 496 C CA . ILE A 1 70 ? -8.328 -4.175 7.736 1.00 92.06 70 ILE A CA 1
ATOM 497 C C . ILE A 1 70 ? -8.736 -2.995 6.837 1.00 92.06 70 ILE A C 1
ATOM 499 O O . ILE A 1 70 ? -9.909 -2.618 6.786 1.00 92.06 70 ILE A O 1
ATOM 503 N N . LEU A 1 71 ? -7.780 -2.400 6.119 1.00 91.06 71 LEU A N 1
ATOM 504 C CA . LEU A 1 71 ? -8.045 -1.289 5.203 1.00 91.06 71 LEU A CA 1
ATOM 505 C C . LEU A 1 71 ? -8.899 -1.733 4.005 1.00 91.06 71 LEU A C 1
ATOM 507 O O . LEU A 1 71 ? -9.829 -1.020 3.632 1.00 91.06 71 LEU A O 1
ATOM 511 N N . LEU A 1 72 ? -8.621 -2.906 3.432 1.00 90.19 72 LEU A N 1
ATOM 512 C CA . LEU A 1 72 ? -9.387 -3.482 2.321 1.00 90.19 72 LEU A CA 1
ATOM 513 C C . LEU A 1 72 ? -10.836 -3.780 2.721 1.00 90.19 72 LEU A C 1
ATOM 515 O O . LEU A 1 72 ? -11.761 -3.367 2.020 1.00 90.19 72 LEU A O 1
ATOM 519 N N . ASP A 1 73 ? -11.036 -4.401 3.885 1.00 90.75 73 ASP A N 1
ATOM 520 C CA . ASP A 1 73 ? -12.364 -4.655 4.459 1.00 90.75 73 ASP A CA 1
ATOM 521 C C . ASP A 1 73 ? -13.136 -3.347 4.681 1.00 90.75 73 ASP A C 1
ATOM 523 O O . ASP A 1 73 ? -14.357 -3.277 4.527 1.00 90.75 73 ASP A O 1
ATOM 527 N N . SER A 1 74 ? -12.400 -2.270 4.958 1.00 88.44 74 SER A N 1
ATOM 528 C CA . SER A 1 74 ? -12.924 -0.916 5.131 1.00 88.44 74 SER A CA 1
ATOM 529 C C . SER A 1 74 ? -13.107 -0.151 3.814 1.00 88.44 74 SER A C 1
ATOM 531 O O . SER A 1 74 ? -13.223 1.074 3.832 1.00 88.44 74 SER A O 1
ATOM 533 N N . LYS A 1 75 ? -13.156 -0.854 2.672 1.00 86.94 75 LYS A N 1
ATOM 534 C CA . LYS A 1 75 ? -13.367 -0.288 1.327 1.00 86.94 75 LYS A CA 1
ATOM 535 C C . LYS A 1 75 ? -12.268 0.697 0.901 1.00 86.94 75 LYS A C 1
ATOM 537 O O . LYS A 1 75 ? -12.547 1.649 0.171 1.00 86.94 75 LYS A O 1
ATOM 542 N N . ALA A 1 76 ? -11.024 0.485 1.340 1.00 89.31 76 ALA A N 1
ATOM 543 C CA . ALA A 1 76 ? -9.889 1.226 0.799 1.00 89.31 76 ALA A CA 1
ATOM 544 C C . ALA A 1 76 ? -9.773 1.013 -0.713 1.00 89.31 76 ALA A C 1
ATOM 546 O O . ALA A 1 76 ? -9.907 -0.105 -1.210 1.00 89.31 76 ALA A O 1
ATOM 547 N N . ASP A 1 77 ? -9.468 2.084 -1.438 1.00 90.50 77 ASP A N 1
ATOM 548 C CA . ASP A 1 77 ? -9.189 1.990 -2.863 1.00 90.50 77 ASP A CA 1
ATOM 549 C C . ASP A 1 77 ? -7.772 1.434 -3.092 1.00 90.50 77 ASP A C 1
ATOM 551 O O . ASP A 1 77 ? -6.755 2.070 -2.796 1.00 90.50 77 ASP A O 1
ATOM 555 N N . VAL A 1 78 ? -7.727 0.212 -3.627 1.00 92.00 78 VAL A N 1
ATOM 556 C CA . VAL A 1 78 ? -6.505 -0.535 -3.959 1.00 92.00 78 VAL A CA 1
ATOM 557 C C . VAL A 1 78 ? -5.700 0.079 -5.093 1.00 92.00 78 VAL A C 1
ATOM 559 O O . VAL A 1 78 ? -4.491 -0.142 -5.171 1.00 92.00 78 VAL A O 1
ATOM 562 N N . ASN A 1 79 ? -6.356 0.867 -5.944 1.00 91.44 79 ASN A N 1
ATOM 563 C CA . ASN A 1 79 ? -5.776 1.483 -7.132 1.00 91.44 79 ASN A CA 1
ATOM 564 C C . ASN A 1 79 ? -5.525 2.981 -6.949 1.00 91.44 79 ASN A C 1
ATOM 566 O O . ASN A 1 79 ? -5.159 3.662 -7.907 1.00 91.44 79 ASN A O 1
ATOM 570 N N . SER A 1 80 ? -5.671 3.489 -5.721 1.00 91.88 80 SER A N 1
ATOM 571 C CA . SER A 1 80 ? -5.378 4.880 -5.394 1.00 91.88 80 SER A CA 1
ATOM 572 C C . SER A 1 80 ? -3.973 5.257 -5.839 1.00 91.88 80 SER A C 1
ATOM 574 O O . SER A 1 80 ? -3.012 4.547 -5.556 1.00 91.88 80 SER A O 1
ATOM 576 N N . GLN A 1 81 ? -3.855 6.405 -6.497 1.00 92.50 81 GLN A N 1
ATOM 577 C CA . GLN A 1 81 ? -2.591 6.930 -6.992 1.00 92.50 81 GLN A CA 1
ATOM 578 C C . GLN A 1 81 ? -2.128 8.101 -6.133 1.00 92.50 81 GLN A C 1
ATOM 580 O O . GLN A 1 81 ? -2.880 9.048 -5.896 1.00 92.50 81 GLN A O 1
ATOM 585 N N . ASN A 1 82 ? -0.873 8.061 -5.691 1.00 92.31 82 ASN A N 1
ATOM 586 C CA . ASN A 1 82 ? -0.253 9.201 -5.026 1.00 92.31 82 ASN A CA 1
ATOM 587 C C . ASN A 1 82 ? 0.199 10.279 -6.038 1.00 92.31 82 ASN A C 1
ATOM 589 O O . ASN A 1 82 ? -0.046 10.182 -7.242 1.00 92.31 82 ASN A O 1
ATOM 593 N N . LYS A 1 83 ? 0.900 11.325 -5.572 1.00 92.19 83 LYS A N 1
ATOM 594 C CA . LYS A 1 83 ? 1.357 12.427 -6.444 1.00 92.19 83 LYS A CA 1
ATOM 595 C C . LYS A 1 83 ? 2.286 11.999 -7.586 1.00 92.19 83 LYS A C 1
ATOM 597 O O . LYS A 1 83 ? 2.318 12.683 -8.603 1.00 92.19 83 LYS A O 1
ATOM 602 N N . VAL A 1 84 ? 3.015 10.895 -7.426 1.00 91.56 84 VAL A N 1
ATOM 603 C CA . VAL A 1 84 ? 3.895 10.319 -8.458 1.00 91.56 84 VAL A CA 1
ATOM 604 C C . VAL A 1 84 ? 3.230 9.157 -9.200 1.00 91.56 84 VAL A C 1
ATOM 606 O O . VAL A 1 84 ? 3.894 8.397 -9.897 1.00 91.56 84 VAL A O 1
ATOM 609 N N . LYS A 1 85 ? 1.903 9.020 -9.075 1.00 92.69 85 LYS A N 1
ATOM 610 C CA . LYS A 1 85 ? 1.094 7.942 -9.659 1.00 92.69 85 LYS A CA 1
ATOM 611 C C . LYS A 1 85 ? 1.495 6.532 -9.220 1.00 92.69 85 LYS A C 1
ATOM 613 O O . LYS A 1 85 ? 1.085 5.563 -9.855 1.00 92.69 85 LYS A O 1
ATOM 618 N N . ASP A 1 86 ? 2.257 6.400 -8.139 1.00 92.81 86 ASP A N 1
ATOM 619 C CA . ASP A 1 86 ? 2.454 5.093 -7.529 1.00 92.81 86 ASP A CA 1
ATOM 620 C C . ASP A 1 86 ? 1.136 4.652 -6.900 1.00 92.81 86 ASP A C 1
ATOM 622 O O . ASP A 1 86 ? 0.421 5.452 -6.294 1.00 92.81 86 ASP A O 1
ATOM 626 N N . THR A 1 87 ? 0.847 3.366 -7.044 1.00 93.62 87 THR A N 1
ATOM 627 C CA . THR A 1 87 ? -0.235 2.676 -6.337 1.00 93.62 87 THR A CA 1
ATOM 628 C C . THR A 1 87 ? 0.328 1.969 -5.099 1.00 93.62 87 THR A C 1
ATOM 630 O O . THR A 1 87 ? 1.545 1.751 -5.011 1.00 93.62 87 THR A O 1
ATOM 633 N N . PRO A 1 88 ? -0.511 1.519 -4.148 1.00 93.06 88 PRO A N 1
ATOM 634 C CA . PRO A 1 88 ? -0.059 0.679 -3.040 1.00 93.06 88 PRO A CA 1
ATOM 635 C C . PRO A 1 88 ? 0.759 -0.535 -3.505 1.00 93.06 88 PRO A C 1
ATOM 637 O O . PRO A 1 88 ? 1.750 -0.898 -2.867 1.00 93.06 88 PRO A O 1
ATOM 640 N N . LEU A 1 89 ? 0.408 -1.101 -4.667 1.00 91.81 89 LEU A N 1
ATOM 641 C CA . LEU A 1 89 ? 1.121 -2.220 -5.279 1.00 91.81 89 LEU A CA 1
ATOM 642 C C . LEU A 1 89 ? 2.537 -1.840 -5.745 1.00 91.81 89 LEU A C 1
ATOM 644 O O . LEU A 1 89 ? 3.458 -2.630 -5.552 1.00 91.81 89 LEU A O 1
ATOM 648 N N . HIS A 1 90 ? 2.746 -0.627 -6.276 1.00 91.88 90 HIS A N 1
ATOM 649 C CA . HIS A 1 90 ? 4.089 -0.119 -6.601 1.00 91.88 90 HIS A CA 1
ATOM 650 C C . HIS A 1 90 ? 4.972 -0.056 -5.349 1.00 91.88 90 HIS A C 1
ATOM 652 O O . HIS A 1 90 ? 6.110 -0.527 -5.369 1.00 91.88 90 HIS A O 1
ATOM 658 N N . MET A 1 91 ? 4.441 0.471 -4.238 1.00 90.88 91 MET A N 1
ATOM 659 C CA . MET A 1 91 ? 5.197 0.568 -2.984 1.00 90.88 91 MET A CA 1
ATOM 660 C C . MET A 1 91 ? 5.510 -0.808 -2.387 1.00 90.88 91 MET A C 1
ATOM 662 O O . MET A 1 91 ? 6.630 -1.028 -1.921 1.00 90.88 91 MET A O 1
ATOM 666 N N . ALA A 1 92 ? 4.548 -1.737 -2.422 1.00 90.75 92 ALA A N 1
ATOM 667 C CA . ALA A 1 92 ? 4.753 -3.113 -1.975 1.00 90.75 92 ALA A CA 1
ATOM 668 C C . ALA A 1 92 ? 5.826 -3.823 -2.814 1.00 90.75 92 ALA A C 1
ATOM 670 O O . ALA A 1 92 ? 6.717 -4.456 -2.249 1.00 90.75 92 ALA A O 1
ATOM 671 N N . ALA A 1 93 ? 5.781 -3.675 -4.142 1.00 89.44 93 ALA A N 1
ATOM 672 C CA . ALA A 1 93 ? 6.753 -4.270 -5.055 1.00 89.44 93 ALA A CA 1
ATOM 673 C C . ALA A 1 93 ? 8.158 -3.686 -4.866 1.00 89.44 93 ALA A C 1
ATOM 675 O O . ALA A 1 93 ? 9.128 -4.433 -4.749 1.00 89.44 93 ALA A O 1
ATOM 676 N N . TRP A 1 94 ? 8.274 -2.362 -4.737 1.00 88.06 94 TRP A N 1
ATOM 677 C CA . TRP A 1 94 ? 9.557 -1.695 -4.502 1.00 88.06 94 TRP A CA 1
ATOM 678 C C . TRP A 1 94 ? 10.224 -2.121 -3.185 1.00 88.06 94 TRP A C 1
ATOM 680 O O . TRP A 1 94 ? 11.451 -2.180 -3.083 1.00 88.06 94 TRP A O 1
ATOM 690 N N . ARG A 1 95 ? 9.412 -2.426 -2.166 1.00 87.88 95 ARG A N 1
ATOM 691 C CA . ARG A 1 95 ? 9.857 -2.893 -0.845 1.00 87.88 95 ARG A CA 1
ATOM 692 C C . ARG A 1 95 ? 9.878 -4.414 -0.696 1.00 87.88 95 ARG A C 1
ATOM 694 O O . ARG A 1 95 ? 10.152 -4.883 0.407 1.00 87.88 95 ARG A O 1
ATOM 701 N N . ASP A 1 96 ? 9.600 -5.154 -1.767 1.00 86.81 96 ASP A N 1
ATOM 702 C CA . ASP A 1 96 ? 9.584 -6.617 -1.789 1.00 86.81 96 ASP A CA 1
ATOM 703 C C . ASP A 1 96 ? 8.655 -7.243 -0.728 1.00 86.81 96 ASP A C 1
ATOM 705 O O . ASP A 1 96 ? 8.995 -8.160 0.021 1.00 86.81 96 ASP A O 1
ATOM 709 N N . ARG A 1 97 ? 7.448 -6.684 -0.593 1.00 90.06 97 ARG A N 1
ATOM 710 C CA . ARG A 1 97 ? 6.449 -7.123 0.391 1.00 90.06 97 ARG A CA 1
ATOM 711 C C . ARG A 1 97 ? 5.536 -8.195 -0.191 1.00 90.06 97 ARG A C 1
ATOM 713 O O . ARG A 1 97 ? 4.337 -7.981 -0.317 1.00 90.06 97 ARG A O 1
ATOM 720 N N . VAL A 1 98 ? 6.109 -9.356 -0.495 1.00 86.88 98 VAL A N 1
ATOM 721 C CA . VAL A 1 98 ? 5.460 -10.561 -1.057 1.00 86.88 98 VAL A CA 1
ATOM 722 C C . VAL A 1 98 ? 4.055 -10.817 -0.472 1.00 86.88 98 VAL A C 1
ATOM 724 O O . VAL A 1 98 ? 3.059 -10.864 -1.190 1.00 86.88 98 VAL A O 1
ATOM 727 N N . GLN A 1 99 ? 3.915 -10.883 0.855 1.00 89.31 99 GLN A N 1
ATOM 728 C CA . GLN A 1 99 ? 2.608 -11.155 1.471 1.00 89.31 99 GLN A CA 1
ATOM 729 C C . GLN A 1 99 ? 1.559 -10.057 1.202 1.00 89.31 99 GLN A C 1
ATOM 731 O O . GLN A 1 99 ? 0.386 -10.363 0.999 1.00 89.31 99 GLN A O 1
ATOM 736 N N . VAL A 1 100 ? 1.972 -8.787 1.159 1.00 90.88 100 VAL A N 1
ATOM 737 C CA . VAL A 1 100 ? 1.072 -7.671 0.839 1.00 90.88 100 VAL A CA 1
ATOM 738 C C . VAL A 1 100 ? 0.731 -7.643 -0.645 1.00 90.88 100 VAL A C 1
ATOM 740 O O . VAL A 1 100 ? -0.419 -7.400 -0.992 1.00 90.88 100 VAL A O 1
ATOM 743 N N . ILE A 1 101 ? 1.706 -7.910 -1.517 1.00 89.00 101 ILE A N 1
ATOM 744 C CA . ILE A 1 101 ? 1.491 -8.015 -2.965 1.00 89.00 101 ILE A CA 1
ATOM 745 C C . ILE A 1 101 ? 0.372 -9.017 -3.240 1.00 89.00 101 ILE A C 1
ATOM 747 O O . ILE A 1 101 ? -0.564 -8.700 -3.969 1.00 89.00 101 ILE A O 1
ATOM 751 N N . LYS A 1 102 ? 0.429 -10.188 -2.595 1.00 87.50 102 LYS A N 1
ATOM 752 C CA . LYS A 1 102 ? -0.619 -11.203 -2.699 1.00 87.50 102 LYS A CA 1
ATOM 753 C C . LYS A 1 102 ? -1.996 -10.652 -2.310 1.00 87.50 102 LYS A C 1
ATOM 755 O O . LYS A 1 102 ? -2.920 -10.759 -3.108 1.00 87.50 102 LYS A O 1
ATOM 760 N N . LEU A 1 103 ? -2.109 -10.013 -1.144 1.00 90.25 103 LEU A N 1
ATOM 761 C CA . LEU A 1 103 ? -3.376 -9.449 -0.659 1.00 90.25 103 LEU A CA 1
ATOM 762 C C . LEU A 1 103 ? -3.933 -8.351 -1.574 1.00 90.25 103 LEU A C 1
ATOM 764 O O . LEU A 1 103 ? -5.127 -8.323 -1.848 1.00 90.25 103 LEU A O 1
ATOM 768 N N . LEU A 1 104 ? -3.080 -7.447 -2.060 1.00 90.06 104 LEU A N 1
ATOM 769 C CA . LEU A 1 104 ? -3.500 -6.364 -2.952 1.00 90.06 104 LEU A CA 1
ATOM 770 C C . LEU A 1 104 ? -4.000 -6.903 -4.294 1.00 90.06 104 LEU A C 1
ATOM 772 O O . LEU A 1 104 ? -5.007 -6.426 -4.807 1.00 90.06 104 LEU A O 1
ATOM 776 N N . VAL A 1 105 ? -3.318 -7.900 -4.861 1.00 87.31 105 VAL A N 1
ATOM 777 C CA . VAL A 1 105 ? -3.731 -8.515 -6.129 1.00 87.31 105 VAL A CA 1
ATOM 778 C C . VAL A 1 105 ? -5.008 -9.342 -5.951 1.00 87.31 105 VAL A C 1
ATOM 780 O O . VAL A 1 105 ? -5.892 -9.247 -6.795 1.00 87.31 105 VAL A O 1
ATOM 783 N N . GLU A 1 106 ? -5.158 -10.082 -4.846 1.00 87.00 106 GLU A N 1
ATOM 784 C CA . GLU A 1 106 ? -6.422 -10.756 -4.486 1.00 87.00 106 GLU A CA 1
ATOM 785 C C . GLU A 1 106 ? -7.582 -9.761 -4.341 1.00 87.00 106 GLU A C 1
ATOM 787 O O . GLU A 1 106 ? -8.714 -10.072 -4.700 1.00 87.00 106 GLU A O 1
ATOM 792 N N . ALA A 1 107 ? -7.293 -8.543 -3.880 1.00 86.19 107 ALA A N 1
ATOM 793 C CA . ALA A 1 107 ? -8.258 -7.455 -3.790 1.00 86.19 107 ALA A CA 1
ATOM 794 C C . ALA A 1 107 ? -8.499 -6.704 -5.117 1.00 86.19 107 ALA A C 1
ATOM 796 O O . ALA A 1 107 ? -9.232 -5.715 -5.131 1.00 86.19 107 ALA A O 1
ATOM 797 N N . GLY A 1 108 ? -7.907 -7.149 -6.232 1.00 86.31 108 GLY A N 1
ATOM 798 C CA . GLY A 1 108 ? -8.125 -6.567 -7.560 1.00 86.31 108 GLY A CA 1
ATOM 799 C C . GLY A 1 108 ? -7.247 -5.354 -7.885 1.00 86.31 108 GLY A C 1
ATOM 800 O O . GLY A 1 108 ? -7.649 -4.497 -8.675 1.00 86.31 108 GLY A O 1
ATOM 801 N N . ALA A 1 109 ? -6.059 -5.245 -7.283 1.00 88.62 109 ALA A N 1
ATOM 802 C CA . ALA A 1 109 ? -5.102 -4.203 -7.646 1.00 88.62 109 ALA A CA 1
ATOM 803 C C . ALA A 1 109 ? -4.618 -4.344 -9.103 1.00 88.62 109 ALA A C 1
ATOM 805 O O . ALA A 1 109 ? -4.251 -5.428 -9.565 1.00 88.62 109 ALA A O 1
ATOM 806 N N . ASP A 1 110 ? -4.547 -3.219 -9.810 1.00 88.00 110 ASP A N 1
ATOM 807 C CA . ASP A 1 110 ? -4.068 -3.140 -11.183 1.00 88.00 110 ASP A CA 1
ATOM 808 C C . ASP A 1 110 ? -2.542 -3.314 -11.238 1.00 88.00 110 ASP A C 1
ATOM 810 O O . ASP A 1 110 ? -1.752 -2.410 -10.948 1.00 88.00 110 ASP A O 1
ATOM 814 N N . LYS A 1 111 ? -2.131 -4.512 -11.657 1.00 84.62 111 LYS A N 1
ATOM 815 C CA . LYS A 1 111 ? -0.735 -4.905 -11.908 1.00 84.62 111 LYS A CA 1
ATOM 816 C C . LYS A 1 111 ? -0.096 -4.203 -13.113 1.00 84.62 111 LYS A C 1
ATOM 818 O O . LYS A 1 111 ? 1.117 -4.297 -13.285 1.00 84.62 111 LYS A O 1
ATOM 823 N N . THR A 1 112 ? -0.888 -3.536 -13.950 1.00 86.75 112 THR A N 1
ATOM 824 C CA . THR A 1 112 ? -0.447 -2.837 -15.169 1.00 86.75 112 THR A CA 1
ATOM 825 C C . THR A 1 112 ? -0.437 -1.318 -15.028 1.00 86.75 112 THR A C 1
ATOM 827 O O . THR A 1 112 ? 0.005 -0.622 -15.947 1.00 86.75 112 THR A O 1
ATOM 830 N N . ALA A 1 113 ? -0.879 -0.805 -13.876 1.00 88.69 113 ALA A N 1
ATOM 831 C CA . ALA A 1 113 ? -0.855 0.614 -13.569 1.00 88.69 113 ALA A CA 1
ATOM 832 C C . ALA A 1 113 ? 0.564 1.164 -13.738 1.00 88.69 113 ALA A C 1
ATOM 834 O O . ALA A 1 113 ? 1.522 0.569 -13.254 1.00 88.69 113 ALA A O 1
ATOM 835 N N . LYS A 1 114 ? 0.696 2.304 -14.417 1.00 90.56 114 LYS A N 1
ATOM 836 C CA . LYS A 1 114 ? 1.986 2.965 -14.629 1.00 90.56 114 LYS A CA 1
ATOM 837 C C . LYS A 1 114 ? 2.124 4.159 -13.706 1.00 90.56 114 LYS A C 1
ATOM 839 O O . LYS A 1 114 ? 1.244 5.026 -13.688 1.00 90.56 114 LYS A O 1
ATOM 844 N N . ASN A 1 115 ? 3.248 4.232 -13.007 1.00 91.31 115 ASN A N 1
ATOM 845 C CA . ASN A 1 115 ? 3.603 5.417 -12.245 1.00 91.31 115 ASN A CA 1
ATOM 846 C C . ASN A 1 115 ? 4.112 6.556 -13.151 1.00 91.31 115 ASN A C 1
ATOM 848 O O . ASN A 1 115 ? 4.085 6.468 -14.383 1.00 91.31 115 ASN A O 1
ATOM 852 N N . GLN A 1 116 ? 4.563 7.660 -12.553 1.00 91.88 116 GLN A N 1
ATOM 853 C CA . GLN A 1 116 ? 5.052 8.831 -13.283 1.00 91.88 116 GLN A CA 1
ATOM 854 C C . GLN A 1 116 ? 6.278 8.531 -14.162 1.00 91.88 116 GLN A C 1
ATOM 856 O O . GLN A 1 116 ? 6.426 9.156 -15.210 1.00 91.88 116 GLN A O 1
ATOM 861 N N . ASP A 1 117 ? 7.102 7.549 -13.790 1.00 88.56 117 ASP A N 1
ATOM 862 C CA . ASP A 1 117 ? 8.248 7.087 -14.584 1.00 88.56 117 ASP A CA 1
ATOM 863 C C . ASP A 1 117 ? 7.845 6.105 -15.701 1.00 88.56 117 ASP A C 1
ATOM 865 O O . ASP A 1 117 ? 8.699 5.588 -16.421 1.00 88.56 117 ASP A O 1
ATOM 869 N N . GLY A 1 118 ? 6.549 5.803 -15.839 1.00 89.81 118 GLY A N 1
ATOM 870 C CA . GLY A 1 118 ? 6.035 4.829 -16.800 1.00 89.81 118 GLY A CA 1
ATOM 871 C C . GLY A 1 118 ? 6.296 3.372 -16.411 1.00 89.81 118 GLY A C 1
ATOM 872 O O . GLY A 1 118 ? 6.062 2.488 -17.237 1.00 89.81 118 GLY A O 1
ATOM 873 N N . LYS A 1 119 ? 6.766 3.122 -15.184 1.00 88.62 119 LYS A N 1
ATOM 874 C CA . LYS A 1 119 ? 7.054 1.785 -14.655 1.00 88.62 119 LYS A CA 1
ATOM 875 C C . LYS A 1 119 ? 5.792 1.164 -14.083 1.00 88.62 119 LYS A C 1
ATOM 877 O O . LYS A 1 119 ? 4.999 1.870 -13.465 1.00 88.62 119 LYS A O 1
ATOM 882 N N . VAL A 1 120 ? 5.635 -0.144 -14.268 1.00 90.19 120 VAL A N 1
ATOM 883 C CA . VAL A 1 120 ? 4.587 -0.923 -13.591 1.00 90.19 120 VAL A CA 1
ATOM 884 C C . VAL A 1 120 ? 5.112 -1.491 -12.264 1.00 90.19 120 VAL A C 1
ATOM 886 O O . VAL A 1 120 ? 6.332 -1.573 -12.086 1.00 90.19 120 VAL A O 1
ATOM 889 N N . PRO A 1 121 ? 4.257 -1.953 -11.327 1.00 84.75 121 PRO A N 1
ATOM 890 C CA . PRO A 1 121 ? 4.717 -2.536 -10.066 1.00 84.75 121 PRO A CA 1
ATOM 891 C C . PRO A 1 121 ? 5.736 -3.665 -10.264 1.00 84.75 121 PRO A C 1
ATOM 893 O O . PRO A 1 121 ? 6.721 -3.752 -9.535 1.00 84.75 121 PRO A O 1
ATOM 896 N N . LEU A 1 122 ? 5.550 -4.485 -11.305 1.00 83.12 122 LEU A N 1
ATOM 897 C CA . LEU A 1 122 ? 6.466 -5.570 -11.658 1.00 83.12 122 LEU A CA 1
ATOM 898 C C . LEU A 1 122 ? 7.886 -5.076 -11.996 1.00 83.12 122 LEU A C 1
ATOM 900 O O . LEU A 1 122 ? 8.858 -5.768 -11.693 1.00 83.12 122 LEU A O 1
ATOM 904 N N . ASP A 1 123 ? 8.024 -3.881 -12.575 1.00 84.75 123 ASP A N 1
ATOM 905 C CA . ASP A 1 123 ? 9.321 -3.288 -12.929 1.00 84.75 123 ASP A CA 1
ATOM 906 C C . ASP A 1 123 ? 10.086 -2.776 -11.702 1.00 84.75 123 ASP A C 1
ATOM 908 O O . ASP A 1 123 ? 11.305 -2.609 -11.755 1.00 84.75 123 ASP A O 1
ATOM 912 N N . LEU A 1 124 ? 9.381 -2.516 -10.594 1.00 82.94 124 LEU A N 1
ATOM 913 C CA . LEU A 1 124 ? 9.970 -2.044 -9.339 1.00 82.94 124 LEU A CA 1
ATOM 914 C C . LEU A 1 124 ? 10.437 -3.187 -8.429 1.00 82.94 124 LEU A C 1
ATOM 916 O O . LEU A 1 124 ? 11.299 -2.964 -7.574 1.00 82.94 124 LEU A O 1
ATOM 920 N N . GLY A 1 125 ? 9.886 -4.392 -8.605 1.00 75.12 125 GL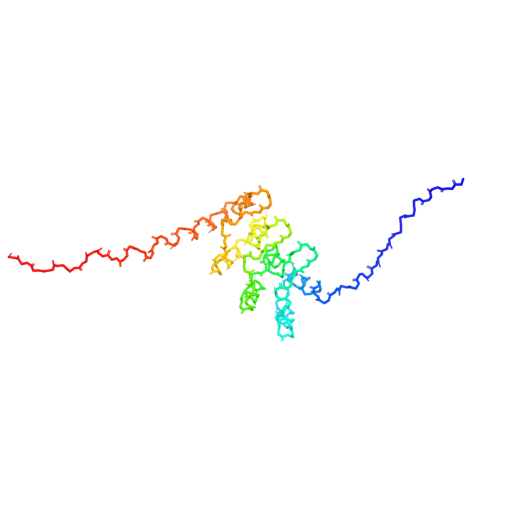Y A N 1
ATOM 921 C CA . GLY A 1 125 ? 10.283 -5.584 -7.860 1.00 75.12 125 GLY A CA 1
ATOM 922 C C . GLY A 1 125 ? 11.741 -5.951 -8.132 1.00 75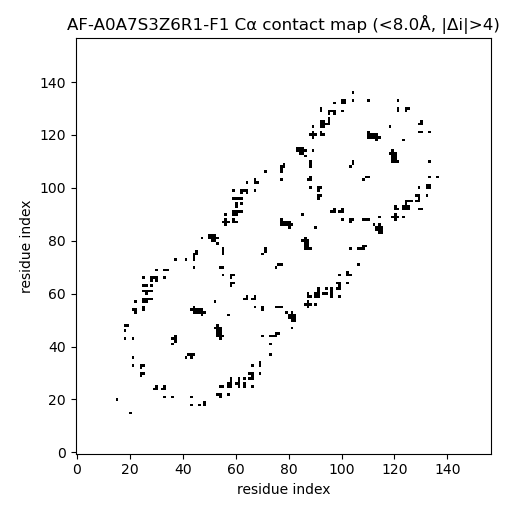.12 125 GLY A C 1
ATOM 923 O O . GLY A 1 125 ? 12.098 -6.300 -9.257 1.00 75.12 125 GLY A O 1
ATOM 924 N N . ARG A 1 126 ? 12.592 -5.864 -7.101 1.00 68.00 126 ARG A N 1
ATOM 925 C CA . ARG A 1 126 ? 14.019 -6.235 -7.192 1.00 68.00 126 ARG A CA 1
ATOM 926 C C . ARG A 1 126 ? 14.261 -7.735 -7.031 1.00 68.00 126 ARG A C 1
ATOM 928 O O . ARG A 1 126 ? 15.272 -8.223 -7.527 1.00 68.00 126 ARG A O 1
ATOM 935 N N . SER A 1 127 ? 13.380 -8.429 -6.319 1.00 71.94 127 SER A N 1
ATOM 936 C CA . SER A 1 127 ? 13.458 -9.868 -6.080 1.00 71.94 127 SER A CA 1
ATOM 937 C C . SER A 1 127 ? 12.711 -10.643 -7.161 1.00 71.94 127 SER A C 1
ATOM 939 O O . SER A 1 127 ? 11.774 -10.143 -7.793 1.00 71.94 127 SER A O 1
ATOM 941 N N . THR A 1 128 ? 13.125 -11.887 -7.363 1.00 68.25 128 THR A N 1
ATOM 942 C CA . THR A 1 128 ? 12.395 -12.847 -8.190 1.00 68.25 128 THR A CA 1
ATOM 943 C C . THR A 1 128 ? 11.053 -13.199 -7.562 1.00 68.25 128 THR A C 1
ATOM 945 O O . THR A 1 128 ? 10.079 -13.330 -8.282 1.00 68.25 128 THR A O 1
ATOM 948 N N . GLU A 1 129 ? 10.946 -13.228 -6.235 1.00 74.31 129 GLU A N 1
ATOM 949 C CA . GLU A 1 129 ? 9.758 -13.654 -5.495 1.00 74.31 129 GLU A CA 1
ATOM 950 C C . GLU A 1 129 ? 8.570 -12.700 -5.668 1.00 74.31 129 GLU A C 1
ATOM 952 O O . GLU A 1 129 ? 7.466 -13.143 -5.991 1.00 74.31 129 GLU A O 1
ATOM 957 N N . ALA A 1 130 ? 8.775 -11.387 -5.504 1.00 70.06 130 ALA A N 1
ATOM 958 C CA . ALA A 1 130 ? 7.718 -10.404 -5.748 1.00 70.06 130 ALA A CA 1
ATOM 959 C C . ALA A 1 130 ? 7.289 -10.401 -7.221 1.00 70.06 130 ALA A C 1
ATOM 961 O O . ALA A 1 130 ? 6.101 -10.267 -7.529 1.00 70.06 130 ALA A O 1
ATOM 962 N N . ARG A 1 131 ? 8.251 -10.573 -8.137 1.00 72.00 131 ARG A N 1
ATOM 963 C CA . ARG A 1 131 ? 7.986 -10.635 -9.578 1.00 72.00 131 ARG A CA 1
ATOM 964 C C . ARG A 1 131 ? 7.217 -11.892 -9.960 1.00 72.00 131 ARG A C 1
ATOM 966 O O . ARG A 1 131 ? 6.229 -11.797 -10.684 1.00 72.00 131 ARG A O 1
ATOM 973 N N . ASP A 1 132 ? 7.629 -13.039 -9.443 1.00 72.88 132 ASP A N 1
ATOM 974 C CA . ASP A 1 132 ? 7.003 -14.331 -9.684 1.00 72.88 132 ASP A CA 1
ATOM 975 C C . ASP A 1 132 ? 5.602 -14.371 -9.094 1.00 72.88 132 ASP A C 1
ATOM 977 O O . ASP A 1 132 ? 4.717 -14.926 -9.728 1.00 72.88 132 ASP A O 1
ATOM 981 N N . GLN A 1 133 ? 5.340 -13.726 -7.956 1.00 71.69 133 GLN A N 1
ATOM 982 C CA . GLN A 1 133 ? 3.974 -13.592 -7.447 1.00 71.69 133 GLN A CA 1
ATOM 983 C C . GLN A 1 133 ? 3.089 -12.723 -8.335 1.00 71.69 133 GLN A C 1
ATOM 985 O O . GLN A 1 133 ? 1.985 -13.141 -8.691 1.00 71.69 133 GLN A O 1
ATOM 990 N N . LEU A 1 134 ? 3.567 -11.536 -8.717 1.00 72.44 134 LEU A N 1
ATOM 991 C CA . LEU A 1 134 ? 2.843 -10.650 -9.633 1.00 72.44 134 LEU A CA 1
ATOM 992 C C . LEU A 1 134 ? 2.563 -11.351 -10.977 1.00 72.44 134 LEU A C 1
ATOM 994 O O . LEU A 1 134 ? 1.481 -11.201 -11.546 1.00 72.44 134 LEU A O 1
ATOM 998 N N . LEU A 1 135 ? 3.509 -12.166 -11.457 1.00 71.62 135 LEU A N 1
ATOM 999 C CA . LEU A 1 135 ? 3.393 -12.930 -12.698 1.00 71.62 135 LEU A CA 1
ATOM 1000 C C . LEU A 1 135 ? 2.516 -14.187 -12.558 1.00 71.62 135 LEU A C 1
ATOM 1002 O O . LEU A 1 135 ? 1.716 -14.478 -13.447 1.00 71.62 135 LEU A O 1
ATOM 1006 N N . ALA A 1 136 ? 2.638 -14.936 -11.461 1.00 65.69 136 ALA A N 1
ATOM 1007 C CA . ALA A 1 136 ? 1.889 -16.167 -11.205 1.00 65.69 136 ALA A CA 1
ATOM 1008 C C . ALA A 1 136 ? 0.397 -15.884 -11.032 1.00 65.69 136 ALA A C 1
ATOM 1010 O O . ALA A 1 136 ? -0.433 -16.610 -11.577 1.00 65.69 136 ALA A O 1
ATOM 1011 N N . MET A 1 137 ? 0.051 -14.782 -10.366 1.00 61.62 137 MET A N 1
ATOM 1012 C CA . MET A 1 137 ? -1.342 -14.358 -10.203 1.00 61.62 137 MET A CA 1
ATOM 1013 C C . MET A 1 137 ? -1.949 -13.913 -11.542 1.00 61.62 137 MET A C 1
ATOM 1015 O O . MET A 1 137 ? -3.138 -14.095 -11.770 1.00 61.62 137 MET A O 1
ATOM 1019 N N . SER A 1 138 ? -1.127 -13.450 -12.495 1.00 54.62 138 SER A N 1
ATOM 1020 C CA . SER A 1 138 ? -1.576 -13.196 -13.868 1.00 54.62 138 SER A CA 1
ATOM 1021 C C . SER A 1 138 ? -1.863 -14.454 -14.689 1.00 54.62 138 SER A C 1
ATOM 1023 O O . SER A 1 138 ? -2.526 -14.353 -15.717 1.00 54.62 138 SER A O 1
ATOM 1025 N N . LYS A 1 139 ? -1.370 -15.626 -14.274 1.00 53.62 139 LYS A N 1
ATOM 1026 C CA . LYS A 1 139 ? -1.652 -16.908 -14.940 1.00 53.62 139 LYS A CA 1
ATOM 1027 C C . LYS A 1 139 ? -2.871 -17.627 -14.345 1.00 53.62 139 LYS A C 1
ATOM 1029 O O . LYS A 1 139 ? -3.377 -18.554 -14.971 1.00 53.62 139 LYS A O 1
ATOM 1034 N N . GLY A 1 140 ? -3.359 -17.197 -13.175 1.00 48.94 140 GLY A N 1
ATOM 1035 C CA . GLY A 1 140 ? -4.544 -17.760 -12.516 1.00 48.94 140 GLY A CA 1
ATOM 1036 C C . GLY A 1 140 ? -5.866 -17.456 -13.232 1.00 48.94 140 GLY A C 1
ATOM 1037 O O . GLY A 1 140 ? -6.780 -18.273 -13.189 1.00 48.94 140 GLY A O 1
ATOM 1038 N N . GLU A 1 141 ? -5.946 -16.346 -13.969 1.00 44.62 141 GLU A N 1
ATOM 1039 C CA . GLU A 1 141 ? -7.154 -15.938 -14.709 1.00 44.62 141 GLU A CA 1
ATOM 1040 C C . GLU A 1 141 ? -7.365 -16.739 -16.011 1.00 44.62 141 GLU A C 1
ATOM 1042 O O . GLU A 1 141 ? -8.457 -16.739 -16.570 1.00 44.62 141 GLU A O 1
ATOM 1047 N N . ALA A 1 142 ? -6.357 -17.487 -16.481 1.00 45.81 142 ALA A N 1
ATOM 1048 C CA . ALA A 1 142 ? -6.456 -18.298 -17.700 1.00 45.81 142 ALA A CA 1
ATOM 1049 C C . ALA A 1 142 ? -6.941 -19.744 -17.463 1.00 45.81 142 ALA A C 1
ATOM 1051 O O . ALA A 1 142 ? -7.058 -20.507 -18.419 1.00 45.81 142 ALA A O 1
ATOM 1052 N N . LYS A 1 143 ? -7.203 -20.157 -16.211 1.00 46.00 143 LYS A N 1
ATOM 1053 C CA . LYS A 1 143 ? -7.529 -21.560 -15.878 1.00 46.00 143 LYS A CA 1
ATOM 1054 C C . LYS A 1 143 ? -8.994 -21.842 -15.524 1.00 46.00 143 LYS A C 1
ATOM 1056 O O . LYS A 1 143 ? -9.317 -23.001 -15.286 1.00 46.00 143 LYS A O 1
ATOM 1061 N N . GLN A 1 144 ? -9.879 -20.841 -15.525 1.00 45.47 144 GLN A N 1
ATOM 1062 C CA . GLN A 1 144 ? -11.320 -21.047 -15.286 1.00 45.47 144 GLN A CA 1
ATOM 1063 C C . GLN A 1 144 ? -12.180 -21.100 -16.559 1.00 45.47 144 GLN A C 1
ATOM 1065 O O . GLN A 1 144 ? -13.364 -21.402 -16.474 1.00 45.47 144 GLN A O 1
ATOM 1070 N N . SER A 1 145 ? -11.603 -20.880 -17.742 1.00 44.03 145 SER A N 1
ATOM 1071 C CA . SER A 1 145 ? -12.333 -20.835 -19.019 1.00 44.03 145 SER A CA 1
ATOM 1072 C C . SER A 1 145 ? -12.081 -22.030 -19.953 1.00 44.03 145 SER A C 1
ATOM 1074 O O . SER A 1 145 ? -12.407 -21.955 -21.132 1.00 44.03 145 SER A O 1
ATOM 1076 N N . ILE A 1 146 ? -11.562 -23.155 -19.445 1.00 49.75 146 ILE A N 1
ATOM 1077 C CA . ILE A 1 146 ? -11.397 -24.406 -20.224 1.00 49.75 146 ILE A CA 1
ATOM 1078 C C . ILE A 1 146 ? -12.049 -25.635 -19.568 1.00 49.75 146 ILE A C 1
ATOM 1080 O O . ILE A 1 146 ? -11.626 -26.762 -19.792 1.00 49.75 146 ILE A O 1
ATOM 1084 N N . MET A 1 147 ? -13.115 -25.438 -18.787 1.00 45.94 147 MET A N 1
ATOM 1085 C CA . MET A 1 147 ? -14.015 -26.527 -18.383 1.00 45.94 147 MET A CA 1
ATOM 1086 C C . MET A 1 147 ? -15.335 -26.411 -19.156 1.00 45.94 147 MET A C 1
ATOM 1088 O O . MET A 1 147 ? -16.378 -26.104 -18.593 1.00 45.94 147 MET A O 1
ATOM 1092 N N . LEU A 1 148 ? -15.262 -26.568 -20.478 1.00 52.41 148 LEU A N 1
ATOM 1093 C CA . LEU A 1 148 ? -16.414 -26.869 -21.324 1.00 52.41 148 LEU A CA 1
ATOM 1094 C C . LEU A 1 148 ? -15.908 -27.525 -22.617 1.00 52.41 148 LEU A C 1
ATOM 1096 O O . LEU A 1 148 ? -14.982 -27.000 -23.231 1.00 52.41 148 LEU A O 1
ATOM 1100 N N . ALA A 1 149 ? -16.563 -28.615 -23.015 1.00 54.34 149 ALA A N 1
ATOM 1101 C CA . ALA A 1 149 ? -16.219 -29.568 -24.077 1.00 54.34 149 ALA A CA 1
ATOM 1102 C C . ALA A 1 149 ? -15.152 -30.605 -23.663 1.00 54.34 149 ALA A C 1
ATOM 1104 O O . ALA A 1 149 ? -14.029 -30.250 -23.333 1.00 54.34 149 ALA A O 1
ATOM 1105 N N . ALA A 1 150 ? -15.409 -31.907 -23.680 1.00 58.09 150 ALA A N 1
ATOM 1106 C CA . ALA A 1 150 ? -16.596 -32.654 -24.064 1.00 58.09 150 ALA A CA 1
ATOM 1107 C C . ALA A 1 150 ? -16.452 -34.047 -23.438 1.00 58.09 150 ALA A C 1
ATOM 1109 O O . ALA A 1 150 ? -15.501 -34.752 -23.755 1.00 58.09 150 ALA A O 1
ATOM 1110 N N . ASP A 1 151 ? -17.374 -34.400 -22.557 1.00 56.38 151 ASP A N 1
ATOM 1111 C CA . ASP A 1 151 ? -17.742 -35.784 -22.286 1.00 56.38 151 ASP A CA 1
ATOM 1112 C C . ASP A 1 151 ? -19.261 -35.829 -22.481 1.00 56.38 151 ASP A C 1
ATOM 1114 O O . ASP A 1 151 ? -19.937 -34.852 -22.151 1.00 56.38 151 ASP A O 1
ATOM 1118 N N . GLU A 1 152 ? -19.746 -36.952 -23.010 1.00 57.94 152 GLU A N 1
ATOM 1119 C CA . GLU A 1 152 ? -21.130 -37.263 -23.412 1.00 57.94 152 GLU A CA 1
ATOM 1120 C C . GLU A 1 152 ? -21.464 -36.948 -24.879 1.00 57.94 152 GLU A C 1
ATOM 1122 O O . GLU A 1 152 ? -22.134 -35.976 -25.193 1.00 57.94 152 GLU A O 1
ATOM 1127 N N . ASP A 1 153 ? -21.008 -37.832 -25.769 1.00 52.06 153 ASP A N 1
ATOM 1128 C CA . ASP A 1 153 ? -21.927 -38.513 -26.690 1.00 52.06 153 ASP A CA 1
ATOM 1129 C C . ASP A 1 153 ? -21.543 -40.007 -26.686 1.00 52.06 153 ASP A C 1
ATOM 1131 O O . ASP A 1 153 ? -20.624 -40.459 -27.373 1.00 52.06 153 ASP A O 1
ATOM 1135 N N . ASP A 1 154 ? -22.195 -40.722 -25.765 1.00 61.09 154 ASP A N 1
ATOM 1136 C CA . ASP A 1 154 ? -22.481 -42.160 -25.823 1.00 61.09 154 ASP A CA 1
ATOM 1137 C C . ASP A 1 154 ? -23.535 -42.398 -26.931 1.00 61.09 154 ASP A C 1
ATOM 1139 O O . ASP A 1 154 ? -24.256 -41.465 -27.280 1.00 61.09 154 ASP A O 1
ATOM 1143 N N . ASP A 1 155 ? -23.638 -43.630 -27.446 1.00 58.69 155 ASP A N 1
ATOM 1144 C CA . ASP A 1 155 ? -24.544 -44.106 -28.522 1.00 58.69 155 ASP A CA 1
ATOM 1145 C C . ASP A 1 155 ? -24.126 -43.730 -29.971 1.00 58.69 155 ASP A C 1
ATOM 1147 O O . ASP A 1 155 ? -24.043 -42.568 -30.343 1.00 58.69 155 ASP A O 1
ATOM 1151 N N . THR A 1 156 ? -23.933 -44.612 -30.963 1.00 65.00 156 THR A N 1
ATOM 1152 C CA . THR A 1 156 ? -24.526 -45.928 -31.271 1.00 65.00 156 THR A CA 1
ATOM 1153 C C . THR A 1 156 ? -23.809 -46.521 -32.505 1.00 65.00 156 THR A C 1
ATOM 1155 O O . THR A 1 156 ? -23.674 -45.807 -33.500 1.00 65.00 156 THR A O 1
ATOM 1158 N N . ASP A 1 157 ? -23.367 -47.787 -32.455 1.00 52.22 157 ASP A N 1
ATOM 1159 C CA . ASP A 1 157 ? -23.746 -48.900 -33.373 1.00 52.22 157 ASP A CA 1
ATOM 1160 C C . ASP A 1 157 ? -23.148 -50.233 -32.872 1.00 52.22 157 ASP A C 1
ATOM 1162 O O . ASP A 1 157 ? -21.902 -50.334 -32.754 1.00 52.22 157 ASP A O 1
#

Sequence (157 aa):
APLGLGFGMASGEKKLTPLAKFHEFCTRGVDDEVAAAIKGDSSLVTKSGELGNTALHWASSGGHSKVVTILLDSKADVNSQNKVKDTPLHMAAWRDRVQVIKLLVEAGADKTAKNQDGKVPLDLGRSTEARDQLLAMSKGEAKQSIMLAADEDDDTD

Secondary structure (DSSP, 8-state):
-----------------HHHHHHHHHHHT-HHHHHHHHHH-GGGTT---TTS--HHHHHHHHT-HHHHHHHHHTT--TT---TT---HHHHHHHTT-HHHHHHHHHTT--TT---TTS--HHHH--SHHHHHHHHHHHHHTTSSS---S--------

Solvent-accessible surface area (backbone atoms only — not comparable to full-atom values): 8995 Å² total; per-residue (Å²): 140,85,85,82,86,74,88,70,84,75,84,66,83,70,80,66,49,75,65,55,48,53,35,47,32,28,45,72,45,44,46,69,61,43,53,51,47,39,75,74,41,57,68,55,46,75,43,52,50,98,62,34,45,30,35,56,33,35,8,22,50,56,41,25,46,69,41,39,51,56,40,50,78,63,68,36,68,56,68,48,55,23,76,56,38,40,29,24,52,30,37,7,19,55,60,57,20,48,72,30,44,52,53,42,47,76,71,66,33,66,69,76,49,52,24,73,88,66,44,30,25,60,73,45,24,84,48,67,65,38,32,48,49,62,51,51,61,65,56,58,76,71,69,76,83,72,86,72,85,86,86,86,84,75,88,87,136

pLDDT: mean 78.42, std 17.01, range [37.25, 93.62]